Protein AF-A0A845T1I5-F1 (afdb_monomer_lite)

Radius of gyration: 21.6 Å; chains: 1; bounding box: 53×75×54 Å

Structure (mmCIF, N/CA/C/O backbone):
data_AF-A0A845T1I5-F1
#
_entry.id   AF-A0A845T1I5-F1
#
loop_
_atom_site.group_PDB
_atom_site.id
_atom_site.type_symbol
_atom_site.label_atom_id
_atom_site.label_alt_id
_atom_site.label_comp_id
_atom_site.label_asym_id
_atom_site.label_entity_id
_atom_site.label_seq_id
_atom_site.pdbx_PDB_ins_code
_atom_site.Cartn_x
_atom_site.Cartn_y
_atom_site.Cartn_z
_atom_site.occupancy
_atom_site.B_iso_or_equiv
_atom_site.auth_seq_id
_atom_site.auth_comp_id
_atom_site.auth_asym_id
_atom_site.auth_atom_id
_atom_site.pdbx_PDB_model_num
ATOM 1 N N . MET A 1 1 ? 30.025 -40.076 -11.458 1.00 42.41 1 MET A N 1
ATOM 2 C CA . MET A 1 1 ? 29.831 -38.629 -11.209 1.00 42.41 1 MET A CA 1
ATOM 3 C C . MET A 1 1 ? 28.693 -38.113 -12.086 1.00 42.41 1 MET A C 1
ATOM 5 O O . MET A 1 1 ? 28.940 -37.859 -13.252 1.00 42.41 1 MET A O 1
ATOM 9 N N . LYS A 1 2 ? 27.447 -38.084 -11.586 1.00 41.62 2 LYS A N 1
ATOM 10 C CA . LYS A 1 2 ? 26.250 -37.504 -12.251 1.00 41.62 2 LYS A CA 1
ATOM 11 C C . LYS A 1 2 ? 25.031 -37.616 -11.309 1.00 41.62 2 LYS A C 1
ATOM 13 O O . LYS A 1 2 ? 24.110 -38.362 -11.595 1.00 41.62 2 LYS A O 1
ATOM 18 N N . LYS A 1 3 ? 25.057 -36.962 -10.138 1.00 42.12 3 LYS A N 1
ATOM 19 C CA . LYS A 1 3 ? 23.888 -36.823 -9.227 1.00 42.12 3 LYS A CA 1
ATOM 20 C C . LYS A 1 3 ? 24.005 -35.583 -8.316 1.00 42.12 3 LYS A C 1
ATOM 22 O O . LYS A 1 3 ? 23.817 -35.691 -7.115 1.00 42.12 3 LYS A O 1
ATOM 27 N N . LEU A 1 4 ? 24.369 -34.418 -8.862 1.00 40.66 4 LEU A N 1
ATOM 28 C CA . LEU A 1 4 ? 24.602 -33.202 -8.052 1.00 40.66 4 LEU A CA 1
ATOM 29 C C . LEU A 1 4 ? 23.787 -31.966 -8.465 1.00 40.66 4 LEU A C 1
ATOM 31 O O . LEU A 1 4 ? 24.013 -30.893 -7.927 1.00 40.66 4 LEU A O 1
ATOM 35 N N . ILE A 1 5 ? 22.814 -32.092 -9.374 1.00 47.56 5 ILE A N 1
ATOM 36 C CA . ILE A 1 5 ? 22.051 -30.922 -9.861 1.00 47.56 5 ILE A CA 1
ATOM 37 C C . ILE A 1 5 ? 20.640 -30.837 -9.245 1.00 47.56 5 ILE A C 1
ATOM 39 O O . ILE A 1 5 ? 19.997 -29.798 -9.310 1.00 47.56 5 ILE A O 1
ATOM 43 N N . SER A 1 6 ? 20.163 -31.875 -8.546 1.00 42.38 6 SER A N 1
ATOM 44 C CA . SER A 1 6 ? 18.773 -31.903 -8.054 1.00 42.38 6 SER A CA 1
ATOM 45 C C . SER A 1 6 ? 18.560 -31.374 -6.628 1.00 42.38 6 SER A C 1
ATOM 47 O O . SER A 1 6 ? 17.418 -31.318 -6.183 1.00 42.38 6 SER A O 1
ATOM 49 N N . SER A 1 7 ? 19.613 -30.981 -5.904 1.00 39.59 7 SER A N 1
ATOM 50 C CA . SER A 1 7 ? 19.497 -30.534 -4.501 1.00 39.59 7 SER A CA 1
ATOM 51 C C . SER A 1 7 ? 19.534 -29.014 -4.318 1.00 39.59 7 SER A C 1
ATOM 53 O O . SER A 1 7 ? 19.306 -28.542 -3.210 1.00 39.59 7 SER A O 1
ATOM 55 N N . LEU A 1 8 ? 19.773 -28.236 -5.382 1.00 41.56 8 LEU A N 1
ATOM 56 C CA . LEU A 1 8 ? 19.845 -26.771 -5.286 1.00 41.56 8 LEU A CA 1
ATOM 57 C C . LEU A 1 8 ? 18.466 -26.089 -5.378 1.00 41.56 8 LEU A C 1
ATOM 59 O O . LEU A 1 8 ? 18.312 -24.958 -4.938 1.00 41.56 8 LEU A O 1
ATOM 63 N N . ILE A 1 9 ? 17.446 -26.782 -5.894 1.00 41.25 9 ILE A N 1
ATOM 64 C CA . ILE A 1 9 ? 16.102 -26.207 -6.095 1.00 41.25 9 ILE A CA 1
ATOM 65 C C . ILE A 1 9 ? 15.207 -26.366 -4.851 1.00 41.25 9 ILE A C 1
ATOM 67 O O . ILE A 1 9 ? 14.251 -25.619 -4.681 1.00 41.25 9 ILE A O 1
ATOM 71 N N . VAL A 1 10 ? 15.545 -27.262 -3.918 1.00 38.25 10 VAL A N 1
ATOM 72 C CA . VAL A 1 10 ? 14.731 -27.500 -2.706 1.00 38.25 10 VAL A CA 1
ATOM 73 C C . VAL A 1 10 ? 15.174 -26.636 -1.512 1.00 38.25 10 VAL A C 1
ATOM 75 O O . VAL A 1 10 ? 14.414 -26.465 -0.564 1.00 38.25 10 VAL A O 1
ATOM 78 N N . LEU A 1 11 ? 16.356 -26.008 -1.562 1.00 33.38 11 LEU A N 1
ATOM 79 C CA . LEU A 1 11 ? 16.859 -25.175 -0.457 1.00 33.38 11 LEU A CA 1
ATOM 80 C C . LEU A 1 11 ? 16.388 -23.706 -0.509 1.00 33.38 11 LEU A C 1
ATOM 82 O O . LEU A 1 11 ? 16.621 -22.963 0.437 1.00 33.38 11 LEU A O 1
ATOM 86 N N . VAL A 1 12 ? 15.697 -23.278 -1.571 1.00 38.62 12 VAL A N 1
ATOM 87 C CA . VAL A 1 12 ? 15.184 -21.894 -1.695 1.00 38.62 12 VAL A CA 1
ATOM 88 C C . VAL A 1 12 ? 13.753 -21.745 -1.145 1.00 38.62 12 VAL A C 1
ATOM 90 O O . VAL A 1 12 ? 13.280 -20.630 -0.966 1.00 38.62 12 VAL A O 1
ATOM 93 N N . MET A 1 13 ? 13.071 -22.840 -0.781 1.00 32.25 13 MET A N 1
ATOM 94 C CA . MET A 1 13 ? 11.707 -22.788 -0.218 1.00 32.25 13 MET A CA 1
ATOM 95 C C . MET A 1 13 ? 11.631 -22.854 1.322 1.00 32.25 13 MET A C 1
ATOM 97 O O . MET A 1 13 ? 10.534 -22.956 1.860 1.00 32.25 13 MET A O 1
ATOM 101 N N . ILE A 1 14 ? 12.755 -22.784 2.053 1.00 35.91 14 ILE A N 1
ATOM 102 C CA . ILE A 1 14 ? 12.771 -22.910 3.533 1.00 35.91 14 ILE A CA 1
ATOM 103 C C . ILE A 1 14 ? 13.220 -21.618 4.254 1.00 35.91 14 ILE A C 1
ATOM 105 O O . ILE A 1 14 ? 13.386 -21.606 5.466 1.00 35.91 14 ILE A O 1
ATOM 109 N N . THR A 1 15 ? 13.340 -20.477 3.569 1.00 36.88 15 THR A N 1
ATOM 110 C CA . THR A 1 15 ? 13.613 -19.181 4.238 1.00 36.88 15 THR A CA 1
ATOM 111 C C . THR A 1 15 ? 12.409 -18.240 4.325 1.00 36.88 15 THR A C 1
ATOM 113 O O . THR A 1 15 ? 12.559 -17.109 4.772 1.00 36.88 15 THR A O 1
ATOM 116 N N . THR A 1 16 ? 11.199 -18.687 3.970 1.00 39.72 16 THR A N 1
ATOM 117 C CA . THR A 1 16 ? 9.976 -17.855 4.048 1.00 39.72 16 THR A CA 1
ATOM 118 C C . THR A 1 16 ? 9.221 -17.972 5.377 1.00 39.72 16 THR A C 1
ATOM 120 O O . THR A 1 16 ? 8.159 -17.386 5.542 1.00 39.72 16 THR A O 1
ATOM 123 N N . PHE A 1 17 ? 9.758 -18.685 6.362 1.00 36.59 17 PHE A N 1
ATOM 124 C CA . PHE A 1 17 ? 9.193 -18.720 7.707 1.00 36.59 17 PHE A CA 1
ATOM 125 C C . PHE A 1 17 ? 10.315 -18.453 8.704 1.00 36.59 17 PHE A C 1
ATOM 127 O O . PHE A 1 17 ? 11.371 -19.067 8.603 1.00 36.59 17 PHE A O 1
ATOM 134 N N . MET A 1 18 ? 10.062 -17.568 9.671 1.00 33.03 18 MET A N 1
ATOM 135 C CA . MET A 1 18 ? 10.962 -17.130 10.755 1.00 33.03 18 MET A CA 1
ATOM 136 C C . MET A 1 18 ? 11.752 -15.825 10.540 1.00 33.03 18 MET A C 1
ATOM 138 O O . MET A 1 18 ? 12.908 -15.718 10.933 1.00 33.03 18 MET A O 1
ATOM 142 N N . THR A 1 19 ? 11.092 -14.766 10.077 1.00 38.56 19 THR A N 1
ATOM 143 C CA . THR A 1 19 ? 11.305 -13.444 10.694 1.00 38.56 19 THR A CA 1
ATOM 144 C C . THR A 1 19 ? 9.959 -12.914 11.157 1.00 38.56 19 THR A C 1
ATOM 146 O O . THR A 1 19 ? 9.406 -11.968 10.603 1.00 38.56 19 THR A O 1
ATOM 149 N N . GLY A 1 20 ? 9.408 -13.566 12.185 1.00 30.59 20 GLY A N 1
ATOM 150 C CA . GLY A 1 20 ? 8.551 -12.843 13.109 1.00 30.59 20 GLY A CA 1
ATOM 151 C C . GLY A 1 20 ? 9.404 -11.707 13.652 1.00 30.59 20 GLY A C 1
ATOM 152 O O . GLY A 1 20 ? 10.383 -11.955 14.355 1.00 30.59 20 GLY A O 1
ATOM 153 N N . SER A 1 21 ? 9.106 -10.485 13.229 1.00 34.97 21 SER A N 1
ATOM 154 C CA . SER A 1 21 ? 9.731 -9.279 13.750 1.00 34.97 21 SER A CA 1
ATOM 155 C C . SER A 1 21 ? 9.352 -9.155 15.221 1.00 34.97 21 SER A C 1
ATOM 157 O O . SER A 1 21 ? 8.380 -8.498 15.576 1.00 34.97 21 SER A O 1
ATOM 159 N N . VAL A 1 22 ? 10.111 -9.825 16.085 1.00 37.38 22 VAL A N 1
ATOM 160 C CA . VAL A 1 22 ? 10.119 -9.566 17.518 1.00 37.38 22 VAL A CA 1
ATOM 161 C C . VAL A 1 22 ? 10.944 -8.299 17.702 1.00 37.38 22 VAL A C 1
ATOM 163 O O . VAL A 1 22 ? 12.142 -8.352 17.958 1.00 37.38 22 VAL A O 1
ATOM 166 N N . PHE A 1 23 ? 10.318 -7.142 17.503 1.00 33.25 23 PHE A N 1
ATOM 167 C CA . PHE A 1 23 ? 10.893 -5.873 17.923 1.00 33.25 23 PHE A CA 1
ATOM 168 C C . PHE A 1 23 ? 9.897 -5.146 18.811 1.00 33.25 23 PHE A C 1
ATOM 170 O O . PHE A 1 23 ? 8.755 -4.899 18.434 1.00 33.25 23 PHE A O 1
ATOM 177 N N . ALA A 1 24 ? 10.383 -4.910 20.028 1.00 28.69 24 ALA A N 1
ATOM 178 C CA . ALA A 1 24 ? 9.727 -4.316 21.173 1.00 28.69 24 ALA A CA 1
ATOM 179 C C . ALA A 1 24 ? 8.741 -3.205 20.800 1.00 28.69 24 ALA A C 1
ATOM 181 O O . ALA A 1 24 ? 9.081 -2.276 20.065 1.00 28.69 24 ALA A O 1
ATOM 182 N N . ALA A 1 25 ? 7.540 -3.298 21.374 1.00 28.50 25 ALA A N 1
ATOM 183 C CA . ALA A 1 25 ? 6.615 -2.183 21.453 1.00 28.50 25 ALA A CA 1
ATOM 184 C C . ALA A 1 25 ? 7.373 -0.956 21.983 1.00 28.50 25 ALA A C 1
ATOM 186 O O . ALA A 1 25 ? 8.006 -1.012 23.041 1.00 28.50 25 ALA A O 1
ATOM 187 N N . ALA A 1 26 ? 7.348 0.128 21.208 1.00 32.72 26 ALA A N 1
ATOM 188 C CA . ALA A 1 26 ? 7.788 1.434 21.673 1.00 32.72 26 ALA A CA 1
ATOM 189 C C . ALA A 1 26 ? 7.023 1.789 22.969 1.00 32.72 26 ALA A C 1
ATOM 191 O O . ALA A 1 26 ? 5.877 1.358 23.127 1.00 32.72 26 ALA A O 1
ATOM 192 N N . PRO A 1 27 ? 7.648 2.509 23.918 1.00 37.56 27 PRO A N 1
ATOM 193 C CA . PRO A 1 27 ? 7.058 2.766 25.227 1.00 37.56 27 PRO A CA 1
ATOM 194 C C . PRO A 1 27 ? 5.709 3.482 25.081 1.00 37.56 27 PRO A C 1
ATOM 196 O O . PRO A 1 27 ? 5.574 4.404 24.279 1.00 37.56 27 PRO A O 1
ATOM 199 N N . GLY A 1 28 ? 4.732 2.970 25.831 1.00 33.59 28 GLY A N 1
ATOM 200 C CA . GLY A 1 28 ? 3.299 3.093 25.587 1.00 33.59 28 GLY A CA 1
ATOM 201 C C . GLY A 1 28 ? 2.752 4.510 25.456 1.00 33.59 28 GLY A C 1
ATOM 202 O O . GLY A 1 28 ? 3.045 5.393 26.261 1.00 33.59 28 GLY A O 1
ATOM 203 N N . GLU A 1 29 ? 1.859 4.669 24.480 1.00 36.19 29 GLU A N 1
ATOM 204 C CA . GLU A 1 29 ? 0.758 5.623 24.591 1.00 36.19 29 GLU A CA 1
ATOM 205 C C . GLU A 1 29 ? -0.091 5.271 25.828 1.00 36.19 29 GLU A C 1
ATOM 207 O O . GLU A 1 29 ? -0.129 4.098 26.223 1.00 36.19 29 GLU A O 1
ATOM 212 N N . PRO A 1 30 ? -0.749 6.247 26.481 1.00 35.94 30 PRO A N 1
ATOM 213 C CA . PRO A 1 30 ? -1.496 5.987 27.701 1.00 35.94 30 PRO A CA 1
ATOM 214 C C . PRO A 1 30 ? -2.643 5.018 27.398 1.00 35.94 30 PRO A C 1
ATOM 216 O O . PRO A 1 30 ? -3.646 5.386 26.794 1.00 35.94 30 PRO A O 1
ATOM 219 N N . THR A 1 31 ? -2.503 3.767 27.828 1.00 37.50 31 THR A N 1
ATOM 220 C CA . THR A 1 31 ? -3.630 2.848 27.953 1.00 37.50 31 THR A CA 1
ATOM 221 C C . THR A 1 31 ? -4.470 3.325 29.125 1.00 37.50 31 THR A C 1
ATOM 223 O O . THR A 1 31 ? -4.174 3.001 30.276 1.00 37.50 31 THR A O 1
ATOM 226 N N . GLU A 1 32 ? -5.498 4.121 28.842 1.00 42.38 32 GLU A N 1
ATOM 227 C CA . GLU A 1 32 ? -6.593 4.303 29.787 1.00 42.38 32 GLU A CA 1
ATOM 228 C C . GLU A 1 32 ? -7.208 2.923 30.061 1.00 42.38 32 GLU A C 1
ATOM 230 O O . GLU A 1 32 ? -7.621 2.198 29.149 1.00 42.38 32 GLU A O 1
ATOM 235 N N . SER A 1 33 ? -7.173 2.509 31.328 1.00 37.75 33 SER A N 1
ATOM 236 C CA . SER A 1 33 ? -7.734 1.239 31.769 1.00 37.75 33 SER A CA 1
ATOM 237 C C . SER A 1 33 ? -9.254 1.359 31.795 1.00 37.75 33 SER A C 1
ATOM 239 O O . SER A 1 33 ? -9.829 1.824 32.777 1.00 37.75 33 SER A O 1
ATOM 241 N N . PHE A 1 34 ? -9.911 0.950 30.716 1.00 43.69 34 PHE A N 1
ATOM 242 C CA . PHE A 1 34 ? -11.349 0.711 30.748 1.00 43.69 34 PHE A CA 1
ATOM 243 C C . PHE A 1 34 ? -11.601 -0.656 31.390 1.00 43.69 34 PHE A C 1
ATOM 245 O O . PHE A 1 34 ? -11.059 -1.664 30.926 1.00 43.69 34 PHE A O 1
ATOM 252 N N . ASP A 1 35 ? -12.367 -0.650 32.484 1.00 39.72 35 ASP A N 1
ATOM 253 C CA . ASP A 1 35 ? -12.704 -1.807 33.315 1.00 39.72 35 ASP A CA 1
ATOM 254 C C . ASP A 1 35 ? -13.056 -3.056 32.490 1.00 39.72 35 ASP A C 1
ATOM 256 O O . ASP A 1 35 ? -13.805 -3.022 31.511 1.00 39.72 35 ASP A O 1
ATOM 260 N N . ALA A 1 36 ? -12.476 -4.181 32.905 1.00 41.16 36 ALA A N 1
ATOM 261 C CA . ALA A 1 36 ? -12.434 -5.436 32.161 1.00 41.16 36 ALA A CA 1
ATOM 262 C C . ALA A 1 36 ? -13.771 -6.208 32.113 1.00 41.16 36 ALA A C 1
ATOM 264 O O . ALA A 1 36 ? -13.862 -7.192 31.377 1.00 41.16 36 ALA A O 1
ATOM 265 N N . ASP A 1 37 ? -14.809 -5.760 32.825 1.00 39.56 37 ASP A N 1
ATOM 266 C CA . ASP A 1 37 ? -16.038 -6.539 33.047 1.00 39.56 37 ASP A CA 1
ATOM 267 C C . ASP A 1 37 ? -17.204 -6.244 32.079 1.00 39.56 37 ASP A C 1
ATOM 269 O O . ASP A 1 37 ? -18.246 -6.893 32.161 1.00 39.56 37 ASP A O 1
ATOM 273 N N . THR A 1 38 ? -17.026 -5.370 31.078 1.00 44.81 38 THR A N 1
ATOM 274 C CA . THR A 1 38 ? -18.059 -5.088 30.045 1.00 44.81 38 THR A CA 1
ATOM 275 C C . THR A 1 38 ? -17.716 -5.654 28.651 1.00 44.81 38 THR A C 1
ATOM 277 O O . THR A 1 38 ? -18.321 -5.280 27.652 1.00 44.81 38 THR A O 1
ATOM 280 N N . ARG A 1 39 ? -16.732 -6.562 28.527 1.00 49.97 39 ARG A N 1
ATOM 281 C CA . ARG A 1 39 ? -16.170 -7.027 27.229 1.00 49.97 39 ARG A CA 1
ATOM 282 C C . ARG A 1 39 ? -16.673 -8.397 26.745 1.00 49.97 39 ARG A C 1
ATOM 284 O O . ARG A 1 39 ? -15.954 -9.133 26.065 1.00 49.97 39 ARG A O 1
ATOM 291 N N . ALA A 1 40 ? -17.909 -8.762 27.075 1.00 43.84 40 ALA A N 1
ATOM 292 C CA . ALA A 1 40 ? -18.522 -10.003 26.605 1.00 43.84 40 ALA A CA 1
ATOM 293 C C . ALA A 1 40 ? -18.996 -9.874 25.139 1.00 43.84 40 ALA A C 1
ATOM 295 O O . ALA A 1 40 ? -20.073 -9.365 24.866 1.00 43.84 40 ALA A O 1
ATOM 296 N N . SER A 1 41 ? -18.157 -10.343 24.208 1.00 58.22 41 SER A N 1
ATOM 297 C CA . SER A 1 41 ? -18.439 -10.649 22.792 1.00 58.22 41 SER A CA 1
ATOM 298 C C . SER A 1 41 ? -19.275 -9.635 21.989 1.00 58.22 41 SER A C 1
ATOM 300 O O . SER A 1 41 ? -20.500 -9.719 21.937 1.00 58.22 41 SER A O 1
ATOM 302 N N . GLY A 1 42 ? -18.610 -8.785 21.208 1.00 67.19 42 GLY A N 1
ATOM 303 C CA . GLY A 1 42 ? -19.261 -8.160 20.056 1.00 67.19 42 GLY A CA 1
ATOM 304 C C . GLY A 1 42 ? -18.675 -6.813 19.692 1.00 67.19 42 GLY A C 1
ATOM 305 O O . GLY A 1 42 ? -19.218 -5.788 20.084 1.00 67.19 42 GLY A O 1
ATOM 306 N N . ILE A 1 43 ? -17.594 -6.810 18.911 1.00 83.12 43 ILE A N 1
ATOM 307 C CA . ILE A 1 43 ? -17.244 -5.614 18.146 1.00 83.12 43 ILE A CA 1
ATOM 308 C C . ILE A 1 43 ? -18.176 -5.560 16.938 1.00 83.12 43 ILE A C 1
ATOM 310 O O . ILE A 1 43 ? -18.234 -6.497 16.139 1.00 83.12 43 ILE A O 1
ATOM 314 N N . THR A 1 44 ? -18.911 -4.464 16.818 1.00 85.81 44 THR A N 1
ATOM 315 C CA . THR A 1 44 ? -19.702 -4.130 15.637 1.00 85.81 44 THR A CA 1
ATOM 316 C C . THR A 1 44 ? -18.925 -3.125 14.795 1.00 85.81 44 THR A C 1
ATOM 318 O O . THR A 1 44 ? -18.368 -2.158 15.312 1.00 85.81 44 THR A O 1
ATOM 321 N N . TYR A 1 45 ? -18.848 -3.375 13.489 1.00 84.06 45 TYR A N 1
ATOM 322 C CA . TYR A 1 45 ? -18.143 -2.502 12.555 1.00 84.06 45 TYR A CA 1
ATOM 323 C C . TYR A 1 45 ? -19.144 -1.626 11.811 1.00 84.06 45 TYR A C 1
ATOM 325 O O . TYR A 1 45 ? -20.081 -2.137 11.193 1.00 84.06 45 TYR A O 1
ATOM 333 N N . GLY A 1 46 ? -18.911 -0.316 11.837 1.00 81.44 46 GLY A N 1
ATOM 334 C CA . GLY A 1 46 ? -19.589 0.619 10.951 1.00 81.44 46 GLY A CA 1
ATOM 335 C C . GLY A 1 46 ? -19.207 0.393 9.481 1.00 81.44 46 GLY A C 1
ATOM 336 O O . GLY A 1 46 ? -18.276 -0.365 9.176 1.00 81.44 46 GLY A O 1
ATOM 337 N N . PRO A 1 47 ? -19.921 1.039 8.545 1.00 84.88 47 PRO A N 1
ATOM 338 C CA . PRO A 1 47 ? -19.570 0.973 7.134 1.00 84.88 47 PRO A CA 1
ATOM 339 C C . PRO A 1 47 ? -18.230 1.674 6.871 1.00 84.88 47 PRO A C 1
ATOM 341 O O . PRO A 1 47 ? -17.768 2.496 7.663 1.00 84.88 47 PRO A O 1
ATOM 344 N N . TRP A 1 48 ? -17.607 1.333 5.745 1.00 82.62 48 TRP A N 1
ATOM 345 C CA . TRP A 1 48 ? -16.431 2.045 5.258 1.00 82.62 48 TRP A CA 1
ATOM 346 C C . TRP A 1 48 ? -16.829 3.410 4.700 1.00 82.62 48 TRP A C 1
ATOM 348 O O . TRP A 1 48 ? -17.817 3.547 3.978 1.00 82.62 48 TRP A O 1
ATOM 358 N N . PHE A 1 49 ? -16.019 4.406 5.022 1.00 78.69 49 PHE A N 1
ATOM 359 C CA . PHE A 1 49 ? -16.158 5.787 4.608 1.00 78.69 49 PHE A CA 1
ATOM 360 C C . PHE A 1 49 ? -14.829 6.314 4.065 1.00 78.69 49 PHE A C 1
ATOM 362 O O . PHE A 1 49 ? -13.760 5.750 4.295 1.00 78.69 49 PHE A O 1
ATOM 369 N N . GLY A 1 50 ? -14.895 7.452 3.378 1.00 70.69 50 GLY A N 1
ATOM 370 C CA . GLY A 1 50 ? -13.732 8.066 2.748 1.00 70.69 50 GLY A CA 1
ATOM 371 C C . GLY A 1 50 ? -13.437 7.489 1.364 1.00 70.69 50 GLY A C 1
ATOM 372 O O . GLY A 1 50 ? -13.831 6.383 1.015 1.00 70.69 50 GLY A O 1
ATOM 373 N N . ASN A 1 51 ? -12.778 8.303 0.548 1.00 71.12 51 ASN A N 1
ATOM 374 C CA . ASN A 1 51 ? -12.272 7.926 -0.770 1.00 71.12 51 ASN A CA 1
ATOM 375 C C . ASN A 1 51 ? -11.004 8.742 -1.050 1.00 71.12 51 ASN A C 1
ATOM 377 O O . ASN A 1 51 ? -10.875 9.411 -2.076 1.00 71.12 51 ASN A O 1
ATOM 381 N N . GLY A 1 52 ? -10.114 8.795 -0.054 1.00 75.12 52 GLY A N 1
ATOM 382 C CA . GLY A 1 52 ? -8.850 9.502 -0.205 1.00 75.12 52 GLY A CA 1
ATOM 383 C C . GLY A 1 52 ? -8.020 8.770 -1.247 1.00 75.12 52 GLY A C 1
ATOM 384 O O . GLY A 1 52 ? -7.771 7.581 -1.075 1.00 75.12 52 GLY A O 1
ATOM 385 N N . ASN A 1 53 ? -7.624 9.450 -2.321 1.00 86.25 53 ASN A N 1
ATOM 386 C CA . ASN A 1 53 ? -6.788 8.869 -3.363 1.00 86.25 53 ASN A CA 1
ATOM 387 C C . ASN A 1 53 ? -5.544 9.732 -3.554 1.00 86.25 53 ASN A C 1
ATOM 389 O O . ASN A 1 53 ? -5.634 10.892 -3.953 1.00 86.25 53 ASN A O 1
ATOM 393 N N . GLU A 1 54 ? -4.388 9.158 -3.255 1.00 89.06 54 GLU A N 1
ATOM 394 C CA . GLU A 1 54 ? -3.095 9.824 -3.364 1.00 89.06 54 GLU A CA 1
ATOM 395 C C . GLU A 1 54 ? -2.191 9.049 -4.313 1.00 89.06 54 GLU A C 1
ATOM 397 O O . GLU A 1 54 ? -2.197 7.821 -4.339 1.00 89.06 54 GLU A O 1
ATOM 402 N N . SER A 1 55 ? -1.405 9.763 -5.113 1.00 92.88 55 SER A N 1
ATOM 403 C CA . SER A 1 55 ? -0.443 9.150 -6.030 1.00 92.88 55 SER A CA 1
ATOM 404 C C . SER A 1 55 ? 0.960 9.275 -5.470 1.00 92.88 55 SER A C 1
ATOM 406 O O . SER A 1 55 ? 1.350 10.358 -5.048 1.00 92.88 55 SER A O 1
ATOM 408 N N . TRP A 1 56 ? 1.733 8.197 -5.520 1.00 93.62 56 TRP A N 1
ATOM 409 C CA . TRP A 1 56 ? 3.121 8.173 -5.068 1.00 93.62 56 TRP A CA 1
ATOM 410 C C . TRP A 1 56 ? 4.031 7.715 -6.198 1.00 93.62 56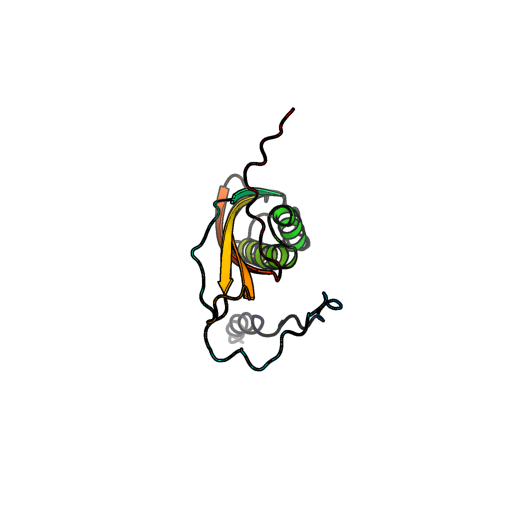 TRP A C 1
ATOM 412 O O . TRP A 1 56 ? 3.608 6.999 -7.110 1.00 93.62 56 TRP A O 1
ATOM 422 N N . SER A 1 57 ? 5.296 8.121 -6.135 1.00 93.81 57 SER A N 1
ATOM 423 C CA . SER A 1 57 ? 6.316 7.581 -7.021 1.00 93.81 57 SER A CA 1
ATOM 424 C C . SER A 1 57 ? 7.726 7.801 -6.504 1.00 93.81 57 SER A C 1
ATOM 426 O O . SER A 1 57 ? 7.957 8.691 -5.686 1.00 93.81 57 SER A O 1
ATOM 428 N N . THR A 1 58 ? 8.664 6.979 -6.969 1.00 92.81 58 THR A N 1
ATOM 429 C CA . THR A 1 58 ? 10.076 7.091 -6.619 1.00 92.81 58 THR A CA 1
ATOM 430 C C . THR A 1 58 ? 10.981 6.314 -7.574 1.00 92.81 58 THR A C 1
ATOM 432 O O . THR A 1 58 ? 10.596 5.275 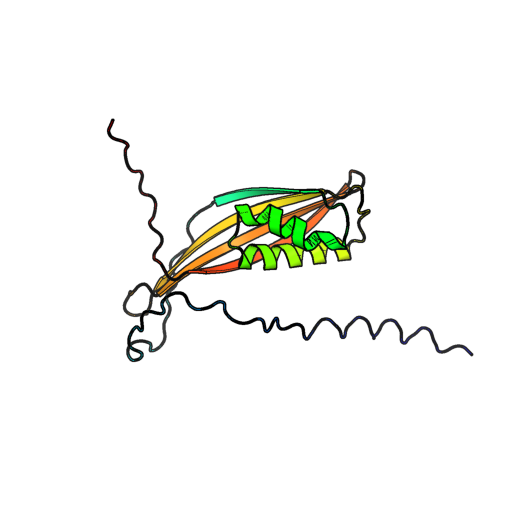-8.120 1.00 92.81 58 THR A O 1
ATOM 435 N N . ASP A 1 59 ? 12.205 6.808 -7.741 1.00 90.75 59 ASP A N 1
ATOM 436 C CA . ASP A 1 59 ? 13.266 6.130 -8.480 1.00 90.75 59 ASP A CA 1
ATOM 437 C C . ASP A 1 59 ? 13.983 5.121 -7.589 1.00 90.75 59 ASP A C 1
ATOM 439 O O . ASP A 1 59 ? 14.445 5.455 -6.495 1.00 90.75 59 ASP A O 1
ATOM 443 N N . ILE A 1 60 ? 14.196 3.913 -8.100 1.00 88.25 60 ILE A N 1
ATOM 444 C CA . ILE A 1 60 ? 14.970 2.894 -7.401 1.00 88.25 60 ILE A CA 1
ATOM 445 C C . ILE A 1 60 ? 16.329 2.780 -8.064 1.00 88.25 60 ILE A C 1
ATOM 447 O O . ILE A 1 60 ? 16.427 2.323 -9.190 1.00 88.25 60 ILE A O 1
ATOM 451 N N . LYS A 1 61 ? 17.389 3.192 -7.364 1.00 83.12 61 LYS A N 1
ATOM 452 C CA . LYS A 1 61 ? 18.766 3.140 -7.892 1.00 83.12 61 LYS A CA 1
ATOM 453 C C . LYS A 1 61 ? 19.490 1.833 -7.571 1.00 83.12 61 LYS A C 1
ATOM 455 O O . LYS A 1 61 ? 20.482 1.500 -8.211 1.00 83.12 61 LYS A O 1
ATOM 460 N N . SER A 1 62 ? 19.020 1.096 -6.565 1.00 82.56 62 SER A N 1
ATOM 461 C CA . SER A 1 62 ? 19.581 -0.196 -6.178 1.00 82.56 62 SER A CA 1
ATOM 462 C C . SER A 1 62 ? 18.537 -1.055 -5.473 1.00 82.56 62 SER A C 1
ATOM 464 O O . SER A 1 62 ? 17.675 -0.530 -4.767 1.00 82.56 62 SER A O 1
ATOM 466 N N . LEU A 1 63 ? 18.662 -2.377 -5.600 1.00 78.62 63 LEU A N 1
ATOM 467 C CA . LEU A 1 63 ? 17.820 -3.314 -4.858 1.00 78.62 63 LEU A CA 1
ATOM 468 C C . LEU A 1 63 ? 18.015 -3.181 -3.336 1.00 78.62 63 LEU A C 1
ATOM 470 O O . LEU A 1 63 ? 17.050 -3.249 -2.582 1.00 78.62 63 LEU A O 1
ATOM 474 N N . ALA A 1 64 ? 19.246 -2.925 -2.882 1.00 83.69 64 ALA A N 1
ATOM 475 C CA . ALA A 1 64 ? 19.570 -2.807 -1.458 1.00 83.69 64 ALA A CA 1
ATOM 476 C C . ALA A 1 64 ? 18.825 -1.657 -0.756 1.00 83.69 64 ALA A C 1
ATOM 478 O O . ALA A 1 64 ? 18.565 -1.731 0.442 1.00 83.69 64 ALA A O 1
ATOM 479 N N . SER A 1 65 ? 18.469 -0.604 -1.497 1.00 86.62 65 SER A N 1
ATOM 480 C CA . SER A 1 65 ? 17.719 0.545 -0.982 1.00 86.62 65 SER A CA 1
ATOM 481 C C . SER A 1 65 ? 16.232 0.518 -1.338 1.00 86.62 65 SER A C 1
ATOM 483 O O . SER A 1 65 ? 15.499 1.390 -0.887 1.00 86.62 65 SER A O 1
ATOM 485 N N . ALA A 1 66 ? 15.763 -0.447 -2.138 1.00 87.56 66 ALA A N 1
ATOM 486 C CA . ALA A 1 66 ? 14.411 -0.426 -2.697 1.00 87.56 66 ALA A CA 1
ATOM 487 C C . ALA A 1 66 ? 13.336 -0.299 -1.609 1.00 87.56 66 ALA A C 1
ATOM 489 O O . ALA A 1 66 ? 12.497 0.597 -1.668 1.00 87.56 66 ALA A O 1
ATOM 490 N N . THR A 1 67 ? 13.420 -1.118 -0.559 1.00 91.19 67 THR A N 1
ATOM 491 C CA . THR A 1 67 ? 12.448 -1.098 0.542 1.00 91.19 67 THR A CA 1
ATOM 492 C C . THR A 1 67 ? 12.399 0.251 1.256 1.00 91.19 67 THR A C 1
ATOM 494 O O . THR A 1 67 ? 11.311 0.781 1.478 1.00 91.19 67 THR A O 1
ATOM 497 N N . SER A 1 68 ? 13.548 0.832 1.619 1.00 91.31 68 SER A N 1
ATOM 498 C CA . SER A 1 68 ? 13.580 2.105 2.351 1.00 91.31 68 SER A CA 1
ATOM 499 C C . SER A 1 68 ? 13.148 3.277 1.471 1.00 91.31 68 SER A C 1
ATOM 501 O O . SER A 1 68 ? 12.407 4.142 1.936 1.00 91.31 68 SER A O 1
ATOM 503 N N . THR A 1 69 ? 13.533 3.276 0.194 1.00 91.75 69 THR A N 1
ATOM 504 C CA . THR A 1 69 ? 13.121 4.285 -0.785 1.00 91.75 69 THR A CA 1
ATOM 505 C C . THR A 1 69 ? 11.608 4.256 -1.026 1.00 91.75 69 THR A C 1
ATOM 507 O O . THR A 1 69 ? 10.964 5.301 -0.951 1.00 91.75 69 THR A O 1
ATOM 510 N N . ILE A 1 70 ? 11.018 3.073 -1.235 1.00 92.88 70 ILE A N 1
ATOM 511 C CA . ILE A 1 70 ? 9.568 2.918 -1.440 1.00 92.88 70 ILE A CA 1
ATOM 512 C C . ILE A 1 70 ? 8.802 3.270 -0.163 1.00 92.88 70 ILE A C 1
ATOM 514 O O . ILE A 1 70 ? 7.834 4.024 -0.214 1.00 92.88 70 ILE A O 1
ATOM 518 N N . THR A 1 71 ? 9.263 2.790 0.996 1.00 94.69 71 THR A N 1
ATOM 519 C CA . THR A 1 71 ? 8.656 3.128 2.293 1.00 94.69 71 THR A CA 1
ATOM 520 C C . THR A 1 71 ? 8.626 4.640 2.495 1.00 94.69 71 THR A C 1
ATOM 522 O O . THR A 1 71 ? 7.577 5.192 2.818 1.00 94.69 71 THR A O 1
ATOM 525 N N . GLY A 1 72 ? 9.751 5.327 2.271 1.00 92.06 72 GLY A N 1
ATOM 526 C CA . GLY A 1 72 ? 9.828 6.782 2.389 1.00 92.06 72 GLY A CA 1
ATOM 527 C C . GLY A 1 72 ? 8.877 7.495 1.428 1.00 92.06 72 GLY A C 1
ATOM 528 O O . GLY A 1 72 ? 8.180 8.422 1.832 1.00 92.06 72 GLY A O 1
ATOM 529 N N . ALA A 1 73 ? 8.780 7.011 0.187 1.00 92.06 73 ALA A N 1
ATOM 530 C CA . ALA A 1 73 ? 7.887 7.568 -0.822 1.00 92.06 73 ALA A CA 1
ATOM 531 C C . ALA A 1 73 ? 6.398 7.377 -0.506 1.00 92.06 73 ALA A C 1
ATOM 533 O O . ALA A 1 73 ? 5.603 8.205 -0.919 1.00 92.06 73 ALA A O 1
ATOM 534 N N . ILE A 1 74 ? 6.001 6.325 0.214 1.00 92.25 74 ILE A N 1
ATOM 535 C CA . ILE A 1 74 ? 4.590 6.061 0.556 1.00 92.25 74 ILE A CA 1
ATOM 536 C C . ILE A 1 74 ? 4.230 6.604 1.955 1.00 92.25 74 ILE A C 1
ATOM 538 O O . ILE A 1 74 ?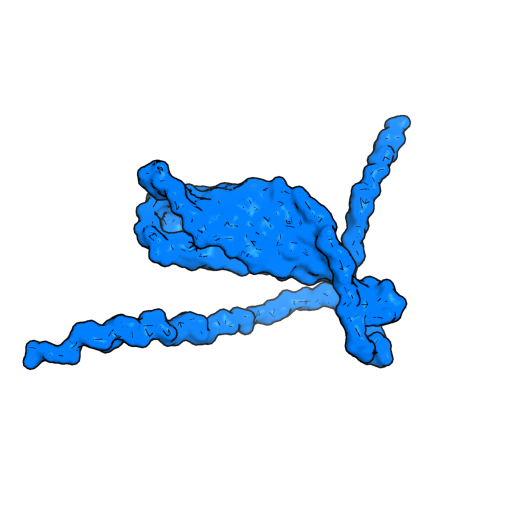 3.058 6.772 2.285 1.00 92.25 74 ILE A O 1
ATOM 542 N N . SER A 1 75 ? 5.222 6.951 2.781 1.00 90.50 75 SER A N 1
ATOM 543 C CA . SER A 1 75 ? 5.009 7.429 4.159 1.00 90.50 75 SER A CA 1
ATOM 544 C C . SER A 1 75 ? 4.277 8.771 4.261 1.00 90.50 75 SER A C 1
ATOM 546 O O . SER A 1 75 ? 3.759 9.086 5.325 1.00 90.50 75 SER A O 1
ATOM 548 N N . PHE A 1 76 ? 4.191 9.564 3.186 1.00 83.19 76 PHE A N 1
ATOM 549 C CA . PHE A 1 76 ? 3.320 10.747 3.195 1.00 83.19 76 PHE A CA 1
ATOM 550 C C . PHE A 1 76 ? 1.833 10.364 3.128 1.00 83.19 76 PHE A C 1
ATOM 552 O O . PHE A 1 76 ? 0.982 11.126 3.579 1.00 83.19 76 PHE A O 1
ATOM 559 N N . CYS A 1 77 ? 1.523 9.178 2.591 1.00 84.56 77 CYS A N 1
ATOM 560 C CA . CYS A 1 77 ? 0.165 8.665 2.502 1.00 84.56 77 CYS A CA 1
ATOM 561 C C . CYS A 1 77 ? -0.232 7.836 3.724 1.00 84.56 77 CYS A C 1
ATOM 563 O O . CYS A 1 77 ? -1.405 7.792 4.093 1.00 84.56 77 CYS A O 1
ATOM 565 N N . LEU A 1 78 ? 0.715 7.104 4.302 1.00 85.94 78 LEU A N 1
ATOM 566 C CA . LEU A 1 78 ? 0.422 6.014 5.225 1.00 85.94 78 LEU A CA 1
ATOM 567 C C . LEU A 1 78 ? 1.074 6.225 6.594 1.00 85.94 78 LEU A C 1
ATOM 569 O O . LEU A 1 78 ? 2.186 6.749 6.664 1.00 85.94 78 LEU A O 1
ATOM 573 N N . PRO A 1 79 ? 0.448 5.731 7.681 1.00 87.38 79 PRO A N 1
ATOM 574 C CA . PRO A 1 79 ? 1.107 5.602 8.972 1.00 87.38 79 PRO A CA 1
ATOM 575 C C . PRO A 1 79 ? 2.425 4.821 8.843 1.00 87.38 79 PRO A C 1
ATOM 577 O O . PRO A 1 79 ? 2.511 3.899 8.023 1.00 87.38 79 PRO A O 1
ATOM 580 N N . PRO A 1 80 ? 3.445 5.102 9.675 1.00 85.81 80 PRO A N 1
ATOM 581 C CA . PRO A 1 80 ? 4.771 4.503 9.522 1.00 85.81 80 PRO A CA 1
ATOM 582 C C . PRO A 1 80 ? 4.804 2.970 9.543 1.00 85.81 80 PRO A C 1
ATOM 584 O O . PRO A 1 80 ? 5.701 2.378 8.944 1.00 85.81 80 PRO A O 1
ATOM 587 N N . SER A 1 81 ? 3.896 2.312 10.270 1.00 86.00 81 SER A N 1
ATOM 588 C CA . SER A 1 81 ? 3.780 0.846 10.271 1.00 86.00 81 SER A CA 1
ATOM 589 C C . SER A 1 81 ? 3.270 0.332 8.925 1.00 86.00 81 SER A C 1
ATOM 591 O O . SER A 1 81 ? 3.915 -0.522 8.319 1.00 86.00 81 SER A O 1
ATOM 593 N N . ALA A 1 82 ? 2.184 0.920 8.418 1.00 87.94 82 ALA A N 1
ATOM 594 C CA . ALA A 1 82 ? 1.584 0.529 7.152 1.00 87.94 82 ALA A CA 1
ATOM 595 C C . ALA A 1 82 ? 2.499 0.818 5.952 1.00 87.94 82 ALA A C 1
ATOM 597 O O . ALA A 1 82 ? 2.649 -0.020 5.064 1.00 87.94 82 ALA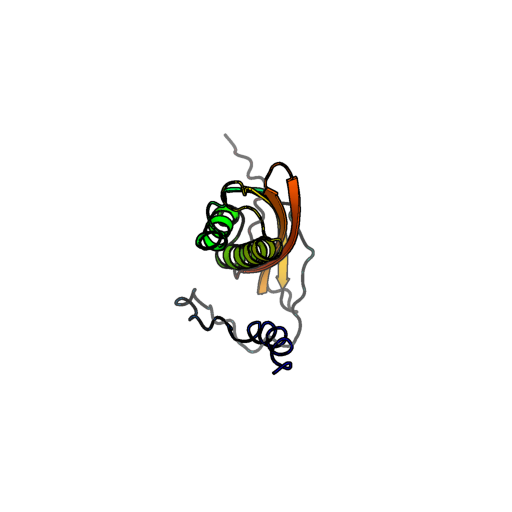 A O 1
ATOM 598 N N . ALA A 1 83 ? 3.189 1.964 5.961 1.00 90.44 83 ALA A N 1
ATOM 599 C CA . ALA A 1 83 ? 4.169 2.316 4.936 1.00 90.44 83 ALA A CA 1
ATOM 600 C C . ALA A 1 83 ? 5.318 1.300 4.850 1.00 90.44 83 ALA A C 1
ATOM 602 O O . ALA A 1 83 ? 5.736 0.935 3.753 1.00 90.44 83 ALA A O 1
ATOM 603 N N . ARG A 1 84 ? 5.825 0.833 6.001 1.00 92.94 84 ARG A N 1
ATOM 604 C CA . ARG A 1 84 ? 6.903 -0.168 6.065 1.00 92.94 84 ARG A CA 1
ATOM 605 C C . ARG A 1 84 ? 6.453 -1.531 5.554 1.00 92.94 84 ARG A C 1
ATOM 607 O O . ARG A 1 84 ? 7.214 -2.174 4.836 1.00 92.94 84 ARG A O 1
ATOM 614 N N . SER A 1 85 ? 5.244 -1.949 5.922 1.00 92.38 85 SER A N 1
ATOM 615 C CA . SER A 1 85 ? 4.664 -3.220 5.483 1.00 92.38 85 SER A CA 1
ATOM 616 C C . SER A 1 85 ? 4.494 -3.245 3.959 1.00 92.38 85 SER A C 1
ATOM 618 O O . SER A 1 85 ? 5.181 -3.998 3.265 1.00 92.38 85 SER A O 1
ATOM 620 N N . ILE A 1 86 ? 3.729 -2.290 3.416 1.00 93.50 86 ILE A N 1
ATOM 621 C CA . ILE A 1 86 ? 3.488 -2.163 1.972 1.00 93.50 86 ILE A CA 1
ATOM 622 C C . ILE A 1 86 ? 4.789 -1.921 1.196 1.00 93.50 86 ILE A C 1
ATOM 624 O O . ILE A 1 86 ? 5.004 -2.514 0.139 1.00 93.50 86 ILE A O 1
ATOM 628 N N . GLY A 1 87 ? 5.691 -1.078 1.709 1.00 93.44 87 GLY A N 1
ATOM 629 C CA . GLY A 1 87 ? 6.986 -0.829 1.075 1.00 93.44 87 GLY A CA 1
ATOM 630 C C . GLY A 1 87 ? 7.852 -2.088 0.971 1.00 93.44 87 GLY A C 1
ATOM 631 O O . GLY A 1 87 ? 8.541 -2.281 -0.034 1.00 93.44 87 GLY A O 1
ATOM 632 N N . GLY A 1 88 ? 7.784 -2.971 1.972 1.00 92.88 88 GLY A N 1
ATOM 633 C CA . GLY A 1 88 ? 8.415 -4.289 1.948 1.00 92.88 88 GLY A CA 1
ATOM 634 C C . GLY A 1 88 ? 7.828 -5.206 0.877 1.00 92.88 88 GLY A C 1
ATOM 635 O O . GLY A 1 88 ? 8.582 -5.796 0.103 1.00 92.88 88 GLY A O 1
ATOM 636 N N . GLU A 1 89 ? 6.500 -5.282 0.781 1.00 94.44 89 GLU A N 1
ATOM 637 C CA . GLU A 1 89 ? 5.821 -6.123 -0.211 1.00 94.44 89 GLU A CA 1
ATOM 638 C C . GLU A 1 89 ? 6.088 -5.675 -1.652 1.00 94.44 89 GLU A C 1
ATOM 640 O O . GLU A 1 89 ? 6.430 -6.498 -2.504 1.00 94.44 89 GLU A O 1
ATOM 645 N N . ILE A 1 90 ? 6.023 -4.367 -1.926 1.00 92.88 90 ILE A N 1
ATOM 646 C CA . ILE A 1 90 ? 6.328 -3.818 -3.256 1.00 92.88 90 ILE A CA 1
ATOM 647 C C . ILE A 1 90 ? 7.787 -4.111 -3.630 1.00 92.88 90 ILE A C 1
ATOM 649 O O . ILE A 1 90 ? 8.064 -4.522 -4.755 1.00 92.88 90 ILE A O 1
ATOM 653 N N . SER A 1 91 ? 8.723 -3.938 -2.693 1.00 90.44 91 SER A N 1
ATOM 654 C CA . SER A 1 91 ? 10.143 -4.256 -2.899 1.00 90.44 91 SER A CA 1
ATOM 655 C C . SER A 1 91 ? 10.367 -5.749 -3.188 1.00 90.44 91 SER A C 1
ATOM 657 O O . SER A 1 91 ? 11.135 -6.116 -4.085 1.00 90.44 91 SER A O 1
ATOM 659 N N . GLY A 1 92 ? 9.638 -6.628 -2.492 1.00 89.81 92 GLY A N 1
ATOM 660 C CA . GLY A 1 92 ? 9.620 -8.064 -2.766 1.00 89.81 92 GLY A CA 1
ATOM 661 C C . GLY A 1 92 ? 9.105 -8.386 -4.172 1.00 89.81 92 GLY A C 1
ATOM 662 O O . GLY A 1 92 ? 9.764 -9.113 -4.919 1.00 89.81 92 GLY A O 1
ATOM 663 N N . ALA A 1 93 ? 7.980 -7.786 -4.573 1.00 89.31 93 ALA A N 1
ATOM 664 C CA . ALA A 1 93 ? 7.414 -7.944 -5.913 1.00 89.31 93 ALA A CA 1
ATOM 665 C C . ALA A 1 93 ? 8.378 -7.455 -7.006 1.00 89.31 93 ALA A C 1
ATOM 667 O O . ALA A 1 93 ? 8.563 -8.125 -8.021 1.00 89.31 93 ALA A O 1
ATOM 668 N N . LEU A 1 94 ? 9.054 -6.328 -6.769 1.00 86.50 94 LEU A N 1
ATOM 669 C CA . LEU A 1 94 ? 10.060 -5.760 -7.666 1.00 86.50 94 LEU A CA 1
ATOM 670 C C . LEU A 1 94 ? 11.271 -6.694 -7.843 1.00 86.50 94 LEU A C 1
ATOM 672 O O . LEU A 1 94 ? 11.768 -6.876 -8.955 1.00 86.50 94 LEU A O 1
ATOM 676 N N . SER A 1 95 ? 11.709 -7.333 -6.757 1.00 82.38 95 SER A N 1
ATOM 677 C CA . SER A 1 95 ? 12.809 -8.307 -6.763 1.00 82.38 95 SER A CA 1
ATOM 678 C C . SER A 1 95 ? 12.478 -9.562 -7.575 1.00 82.38 95 SER A C 1
ATOM 680 O O . SER A 1 95 ? 13.343 -10.096 -8.269 1.00 82.38 95 SER A O 1
ATOM 682 N N . ALA A 1 96 ? 11.223 -10.020 -7.524 1.00 79.56 96 ALA A N 1
ATOM 683 C CA . ALA A 1 96 ? 10.779 -11.247 -8.185 1.00 79.56 96 ALA A CA 1
ATOM 684 C C . ALA A 1 96 ? 10.784 -11.162 -9.722 1.00 79.56 96 ALA A C 1
ATOM 686 O O . ALA A 1 96 ? 10.887 -12.185 -10.396 1.00 79.56 96 ALA A O 1
ATOM 687 N N . ILE A 1 97 ? 10.694 -9.956 -10.286 1.00 73.75 97 ILE A N 1
ATOM 688 C CA . ILE A 1 97 ? 10.571 -9.736 -11.735 1.00 73.75 97 ILE A CA 1
ATOM 689 C C . ILE A 1 97 ? 11.885 -9.321 -12.419 1.00 73.75 97 ILE A C 1
ATOM 691 O O . ILE A 1 97 ? 11.868 -8.957 -13.593 1.00 73.75 97 ILE A O 1
ATOM 695 N N . ALA A 1 98 ? 13.019 -9.417 -11.710 1.00 66.06 98 ALA A N 1
ATOM 696 C CA . ALA A 1 98 ? 14.378 -9.247 -12.246 1.00 66.06 98 ALA A CA 1
ATOM 697 C C . ALA A 1 98 ? 14.583 -7.964 -13.086 1.00 66.06 98 ALA A C 1
ATOM 699 O O . ALA A 1 98 ? 15.184 -7.990 -14.161 1.00 66.06 98 ALA A O 1
ATOM 700 N N . ILE A 1 99 ? 14.070 -6.832 -12.598 1.00 66.44 99 ILE A N 1
ATOM 701 C CA . ILE A 1 99 ? 14.146 -5.533 -13.278 1.00 66.44 99 ILE A CA 1
ATOM 702 C C . ILE A 1 99 ? 15.591 -5.022 -13.410 1.00 66.44 99 ILE A C 1
ATOM 704 O O . ILE A 1 99 ? 16.423 -5.232 -12.531 1.00 66.44 99 ILE A O 1
ATOM 708 N N . ALA A 1 100 ? 15.891 -4.308 -14.504 1.00 67.81 100 ALA A N 1
ATOM 709 C CA . ALA A 1 100 ? 17.132 -3.551 -14.644 1.00 67.81 100 ALA A CA 1
ATOM 710 C C . ALA A 1 100 ? 17.091 -2.314 -13.728 1.00 67.81 100 ALA A C 1
ATOM 712 O O . ALA A 1 100 ? 16.349 -1.362 -13.969 1.00 67.81 100 ALA A O 1
ATOM 713 N N . TRP A 1 101 ? 17.880 -2.362 -12.656 1.00 64.69 101 TRP A N 1
ATOM 714 C CA . TRP A 1 101 ? 17.813 -1.431 -11.528 1.00 64.69 101 TRP A CA 1
ATOM 715 C C . TRP A 1 101 ? 18.283 0.012 -11.765 1.00 64.69 101 TRP A C 1
ATOM 717 O O . TRP A 1 101 ? 17.710 0.876 -11.122 1.00 64.69 101 TRP A O 1
ATOM 727 N N . PRO A 1 102 ? 19.251 0.360 -12.633 1.00 62.50 102 PRO A N 1
ATOM 728 C CA . PRO A 1 102 ? 19.616 1.774 -12.786 1.00 62.50 102 PRO A CA 1
ATOM 729 C C . PRO A 1 102 ? 18.527 2.619 -13.480 1.00 62.50 102 PRO A C 1
ATOM 731 O O . PRO A 1 102 ? 18.474 3.827 -13.251 1.00 62.50 102 PRO A O 1
ATOM 734 N N . ASP A 1 103 ? 17.620 1.979 -14.231 1.00 72.31 103 ASP A N 1
ATOM 735 C CA . ASP A 1 103 ? 16.527 2.614 -14.986 1.00 72.31 103 ASP A CA 1
ATOM 736 C C . ASP A 1 103 ? 15.137 2.272 -14.414 1.00 72.31 103 ASP A C 1
ATOM 738 O O . ASP A 1 103 ? 14.132 2.297 -15.130 1.00 72.31 103 ASP A O 1
ATOM 742 N N . CYS A 1 104 ? 15.074 1.886 -13.134 1.00 85.00 104 CYS A N 1
ATOM 743 C CA . CYS A 1 104 ? 13.836 1.472 -12.483 1.00 85.00 104 CYS A CA 1
ATOM 744 C C . CYS A 1 104 ? 13.132 2.647 -11.794 1.00 85.00 104 CYS A C 1
ATOM 746 O O . CYS A 1 104 ? 13.651 3.242 -10.849 1.00 85.00 104 CYS A O 1
ATOM 748 N N . TYR A 1 105 ? 11.893 2.899 -12.198 1.00 89.75 105 TYR A N 1
ATOM 749 C CA . TYR A 1 105 ? 10.975 3.843 -11.563 1.00 89.75 105 TYR A CA 1
ATOM 750 C C . TYR A 1 105 ? 9.759 3.090 -11.027 1.00 89.75 105 TYR A C 1
ATOM 752 O O . TYR A 1 105 ? 9.232 2.212 -11.705 1.00 89.75 105 TYR A O 1
ATOM 760 N N . THR A 1 106 ? 9.296 3.416 -9.823 1.00 92.75 106 THR A N 1
ATOM 761 C CA . THR A 1 106 ? 8.092 2.818 -9.227 1.00 92.75 106 THR A CA 1
ATOM 762 C C . THR A 1 106 ? 7.058 3.886 -8.931 1.00 92.75 106 THR A C 1
ATOM 764 O O . THR A 1 106 ? 7.403 4.990 -8.516 1.00 92.75 106 THR A O 1
ATOM 767 N N . TYR A 1 107 ? 5.789 3.575 -9.163 1.00 94.56 107 TYR A N 1
ATOM 768 C CA . TYR A 1 107 ? 4.692 4.508 -8.936 1.00 94.56 107 TYR A CA 1
ATOM 769 C C . TYR A 1 107 ? 3.392 3.785 -8.633 1.00 94.56 107 TYR A C 1
ATOM 771 O O . TYR A 1 107 ? 3.245 2.586 -8.884 1.00 94.56 107 TYR A O 1
ATOM 779 N N . GLY A 1 108 ? 2.421 4.525 -8.115 1.00 94.69 108 GLY A N 1
ATOM 780 C CA . GLY A 1 108 ? 1.161 3.928 -7.740 1.00 94.69 108 GLY A CA 1
ATOM 781 C C . GLY A 1 108 ? 0.137 4.896 -7.189 1.00 94.69 108 GLY A C 1
ATOM 782 O O . GLY A 1 108 ? 0.315 6.111 -7.192 1.00 94.69 108 GLY A O 1
ATOM 783 N N . THR A 1 109 ? -0.949 4.306 -6.702 1.00 94.62 109 THR A N 1
ATOM 784 C CA . THR A 1 109 ? -2.042 5.011 -6.023 1.00 94.62 109 THR A CA 1
ATOM 785 C C . THR A 1 109 ? -2.295 4.368 -4.672 1.00 94.62 109 THR A C 1
ATOM 787 O O . THR A 1 109 ? -2.154 3.151 -4.544 1.00 94.62 109 THR A O 1
ATOM 790 N N . VAL A 1 110 ? -2.652 5.181 -3.685 1.00 93.75 110 VAL A N 1
ATOM 791 C CA . VAL A 1 110 ? -3.095 4.779 -2.352 1.00 93.75 110 VAL A CA 1
ATOM 792 C C . VAL A 1 110 ? -4.539 5.222 -2.202 1.00 93.75 110 VAL A C 1
ATOM 794 O O . VAL A 1 110 ? -4.812 6.419 -2.136 1.00 93.75 110 VAL A O 1
ATOM 797 N N . GLN A 1 111 ? -5.448 4.258 -2.119 1.00 92.06 111 GLN A N 1
ATOM 798 C CA . GLN A 1 111 ? -6.820 4.493 -1.696 1.00 92.06 111 GLN A CA 1
ATOM 799 C C . GLN A 1 111 ? -6.916 4.290 -0.183 1.00 92.06 111 GLN A C 1
ATOM 801 O O . GLN A 1 111 ? -6.419 3.290 0.340 1.00 92.06 111 GLN A O 1
ATOM 806 N N . LYS A 1 112 ? -7.540 5.247 0.508 1.00 90.00 112 LYS A N 1
ATOM 807 C CA . LYS A 1 112 ? -7.719 5.254 1.962 1.00 90.00 112 LYS A CA 1
ATOM 808 C C . LYS A 1 112 ? -9.202 5.251 2.301 1.00 90.00 112 LYS A C 1
ATOM 810 O O . LYS A 1 112 ? -9.939 6.149 1.883 1.00 90.00 112 LYS A O 1
ATOM 815 N N . GLU A 1 113 ? -9.592 4.277 3.103 1.00 87.12 113 GLU A N 1
ATOM 816 C CA . GLU A 1 113 ? -10.931 4.133 3.663 1.00 87.12 113 GLU A CA 1
ATOM 817 C C . GLU A 1 113 ? -10.818 4.041 5.185 1.00 87.12 113 GLU A C 1
ATOM 819 O O . GLU A 1 113 ? -9.799 3.593 5.711 1.00 87.12 113 GLU A O 1
ATOM 824 N N . TYR A 1 114 ? -11.850 4.462 5.904 1.00 86.81 114 TYR A N 1
ATOM 825 C CA . TYR A 1 114 ? -11.919 4.363 7.358 1.00 86.81 114 TYR A CA 1
ATOM 826 C C . TYR A 1 114 ? -13.273 3.830 7.813 1.00 86.81 114 TYR A C 1
ATOM 828 O O . TYR A 1 114 ? -14.283 4.013 7.138 1.00 86.81 114 TYR A O 1
ATOM 836 N N . ARG A 1 115 ? -13.305 3.189 8.976 1.00 84.88 115 ARG A N 1
ATOM 837 C CA . ARG A 1 115 ? -14.533 2.806 9.674 1.00 84.88 115 ARG A CA 1
ATOM 838 C C . ARG A 1 115 ? -14.325 2.866 11.176 1.00 84.88 115 ARG A C 1
ATOM 840 O O . ARG A 1 115 ? -13.200 2.748 11.657 1.00 84.88 115 ARG A O 1
ATOM 847 N N . GLU A 1 116 ? -15.413 2.986 11.915 1.00 86.25 116 GLU A N 1
ATOM 848 C CA . GLU A 1 116 ? -15.396 2.915 13.373 1.00 86.25 116 GLU A CA 1
ATOM 849 C C . GLU A 1 116 ? -15.859 1.540 13.849 1.00 86.25 116 GLU A C 1
ATOM 851 O O . GLU A 1 116 ? -16.756 0.923 13.265 1.00 86.25 116 GLU A O 1
ATOM 856 N N . ALA A 1 117 ? -15.232 1.062 14.915 1.00 84.00 117 ALA A N 1
ATOM 857 C CA . ALA A 1 117 ? -15.577 -0.155 15.619 1.00 84.00 117 ALA A CA 1
ATOM 858 C C . ALA A 1 117 ? -16.151 0.218 16.988 1.00 84.00 117 ALA A C 1
ATOM 860 O O . ALA A 1 117 ? -15.564 1.015 17.722 1.00 84.00 117 ALA A O 1
ATOM 861 N N . HIS A 1 118 ? -17.293 -0.369 17.330 1.00 84.50 118 HIS A N 1
ATOM 862 C CA . HIS A 1 118 ? -17.995 -0.123 18.585 1.00 84.50 118 HIS A CA 1
ATOM 863 C C . HIS A 1 118 ? -18.182 -1.431 19.348 1.00 84.50 118 HIS A C 1
ATOM 865 O O . HIS A 1 118 ? -18.395 -2.486 18.745 1.00 84.50 118 HIS A O 1
ATOM 871 N N . TYR A 1 119 ? -18.126 -1.367 20.674 1.00 84.69 119 TYR A N 1
ATOM 872 C CA . TYR A 1 119 ? -18.554 -2.463 21.535 1.00 84.69 119 TYR A CA 1
ATOM 873 C C . TYR A 1 119 ? -20.069 -2.693 21.402 1.00 84.69 119 TYR A C 1
ATOM 875 O O . TYR A 1 119 ? -20.805 -1.884 20.833 1.00 84.69 119 TYR A O 1
ATOM 883 N N . SER A 1 120 ? -20.554 -3.813 21.933 1.00 82.38 120 SER A N 1
ATOM 884 C CA . SER A 1 120 ? -21.961 -4.222 21.851 1.00 82.38 120 SER A CA 1
ATOM 885 C C . SER A 1 120 ? -22.937 -3.255 22.532 1.00 82.38 120 SER A C 1
ATOM 887 O O . SER A 1 120 ? -24.125 -3.275 22.229 1.00 82.38 120 SER A O 1
ATOM 889 N N . ASP A 1 121 ? -22.446 -2.423 23.449 1.00 80.00 121 ASP A N 1
ATOM 890 C CA . ASP A 1 121 ? -23.191 -1.364 24.134 1.00 80.00 121 ASP A CA 1
ATOM 891 C C . ASP A 1 121 ? -23.232 -0.040 23.340 1.00 80.00 121 ASP A C 1
ATOM 893 O O . ASP A 1 121 ? -23.856 0.924 23.779 1.00 80.00 121 ASP A O 1
ATOM 897 N N . GLY A 1 122 ? -22.597 0.005 22.163 1.00 78.50 122 GLY A N 1
ATOM 898 C CA . GLY A 1 122 ? -22.490 1.194 21.321 1.00 78.50 122 GLY A CA 1
ATOM 899 C C . GLY A 1 122 ? -21.334 2.124 21.697 1.00 78.50 122 GLY A C 1
ATOM 900 O O . GLY A 1 122 ? -21.180 3.167 21.066 1.00 78.50 122 GLY A O 1
ATOM 901 N N . THR A 1 123 ? -20.507 1.768 22.684 1.00 82.88 123 THR A N 1
ATOM 902 C CA . THR A 1 123 ? -19.332 2.557 23.073 1.00 82.88 123 THR A CA 1
ATOM 903 C C . THR A 1 123 ? -18.253 2.451 21.994 1.00 82.88 123 THR A C 1
ATOM 905 O O . THR A 1 123 ? -17.964 1.356 21.504 1.00 82.88 123 THR A O 1
ATOM 908 N N . PHE A 1 124 ? -17.632 3.576 21.617 1.00 82.81 124 PHE A N 1
ATOM 909 C CA . PHE A 1 124 ? -16.508 3.580 20.676 1.00 82.81 124 PHE A CA 1
ATOM 910 C C . PHE A 1 124 ? -15.368 2.707 21.213 1.00 82.81 124 PHE A C 1
ATOM 912 O O . PHE A 1 124 ? -14.928 2.879 22.350 1.00 82.81 124 PHE A O 1
ATOM 919 N N . ALA A 1 125 ? -14.893 1.773 20.391 1.00 83.94 125 ALA A N 1
ATOM 920 C CA . ALA A 1 125 ? -13.770 0.912 20.733 1.00 83.94 125 ALA A CA 1
ATOM 921 C C . ALA A 1 125 ? -12.478 1.433 20.097 1.00 83.94 125 ALA A C 1
ATOM 923 O O . ALA A 1 125 ? -11.502 1.681 20.800 1.00 83.94 125 ALA A O 1
ATOM 924 N N . TYR A 1 126 ? -12.478 1.583 18.773 1.00 83.50 126 TYR A N 1
ATOM 925 C CA . TYR A 1 126 ? -11.343 2.054 17.979 1.00 83.50 126 TYR A CA 1
ATOM 926 C C . TYR A 1 126 ? -11.808 2.417 16.561 1.00 83.50 126 TYR A C 1
ATOM 928 O O . TYR A 1 126 ? -12.913 2.062 16.148 1.00 83.50 126 TYR A O 1
ATOM 936 N N . PHE A 1 127 ? -10.968 3.099 15.783 1.00 83.69 127 PHE A N 1
ATOM 937 C CA . PHE A 1 127 ? -11.173 3.230 14.339 1.00 83.69 127 PHE A CA 1
ATOM 938 C C . PHE A 1 127 ? -10.194 2.341 13.585 1.00 83.69 127 PHE A C 1
ATOM 940 O O . PHE A 1 127 ? -9.092 2.061 14.057 1.00 83.69 127 PHE A O 1
ATOM 947 N N . GLN A 1 128 ? -10.590 1.929 12.387 1.00 86.88 128 GLN A N 1
ATOM 948 C CA . GLN A 1 128 ? -9.753 1.171 11.478 1.00 86.88 128 GLN A CA 1
ATOM 949 C C . GLN A 1 128 ? -9.650 1.906 10.145 1.00 86.88 128 GLN A C 1
ATOM 951 O O . GLN A 1 128 ? -10.665 2.242 9.538 1.00 86.88 128 GLN A O 1
ATOM 956 N N . SER A 1 129 ? -8.425 2.116 9.682 1.00 87.50 129 SER A N 1
ATOM 957 C CA . SER A 1 129 ? -8.114 2.555 8.326 1.00 87.50 129 SER A CA 1
ATOM 958 C C . SER A 1 129 ? -7.761 1.346 7.467 1.00 87.50 129 SER A C 1
ATOM 960 O O . SER A 1 129 ? -7.022 0.468 7.911 1.00 87.50 129 SER A O 1
ATOM 962 N N . HIS A 1 130 ? -8.259 1.317 6.236 1.00 89.25 130 HIS A N 1
ATOM 963 C CA . HIS A 1 130 ? -7.891 0.360 5.202 1.00 89.25 130 HIS A CA 1
ATOM 964 C C . HIS A 1 130 ? -7.181 1.095 4.070 1.00 89.25 130 HIS A C 1
ATOM 966 O O . HIS A 1 130 ? -7.677 2.087 3.529 1.00 89.25 130 HIS A O 1
ATOM 972 N N . TYR A 1 131 ? -6.004 0.593 3.722 1.00 90.75 131 TYR A N 1
ATOM 973 C CA . TYR A 1 131 ? -5.171 1.127 2.663 1.00 90.75 131 TYR A CA 1
ATOM 974 C C . TYR A 1 131 ? -5.094 0.125 1.526 1.00 90.75 131 TYR A C 1
ATOM 976 O O . TYR A 1 131 ? -4.646 -0.998 1.726 1.00 90.75 131 TYR A O 1
ATOM 984 N N . THR A 1 132 ? -5.496 0.544 0.329 1.00 93.94 132 THR A N 1
ATOM 985 C CA . THR A 1 132 ? -5.322 -0.233 -0.900 1.00 93.94 132 THR A CA 1
ATOM 986 C C . THR A 1 132 ? -4.301 0.465 -1.784 1.00 93.94 132 THR A C 1
ATOM 988 O O . THR A 1 132 ? -4.550 1.561 -2.288 1.00 93.94 132 THR A O 1
ATOM 991 N N . VAL A 1 133 ? -3.148 -0.166 -1.994 1.00 94.25 133 VAL A N 1
ATOM 992 C CA . VAL A 1 133 ? -2.042 0.401 -2.768 1.00 94.25 133 VAL A CA 1
ATOM 993 C C . VAL A 1 133 ? -1.856 -0.365 -4.062 1.00 94.25 133 VAL A C 1
ATOM 995 O O . VAL A 1 133 ? -1.500 -1.537 -4.052 1.00 94.25 133 VAL A O 1
ATOM 998 N N . LYS A 1 134 ? -2.065 0.293 -5.203 1.00 95.62 134 LYS A N 1
ATOM 999 C CA . LYS A 1 134 ? -1.728 -0.268 -6.522 1.00 95.62 134 LYS A CA 1
ATOM 1000 C C . LYS A 1 134 ? -0.335 0.192 -6.903 1.00 95.62 134 LYS A C 1
ATOM 1002 O O . LYS A 1 134 ? -0.114 1.400 -6.916 1.00 95.62 134 LYS A O 1
ATOM 1007 N N . ALA A 1 135 ? 0.559 -0.730 -7.253 1.00 95.00 135 ALA A N 1
ATOM 1008 C CA . ALA A 1 135 ? 1.932 -0.391 -7.617 1.00 95.00 135 ALA A CA 1
ATOM 1009 C C . ALA A 1 135 ? 2.318 -0.896 -9.011 1.00 95.00 135 ALA A C 1
ATOM 1011 O O . ALA A 1 135 ? 1.916 -1.974 -9.458 1.00 95.00 135 ALA A O 1
ATOM 1012 N N . TYR A 1 136 ? 3.149 -0.105 -9.676 1.00 94.31 136 TYR A N 1
ATOM 1013 C CA . TYR A 1 136 ? 3.702 -0.351 -10.996 1.00 94.31 136 TYR A CA 1
ATOM 1014 C C . TYR A 1 136 ? 5.195 -0.032 -10.980 1.00 94.31 136 TYR A C 1
ATOM 1016 O O . TYR A 1 136 ? 5.647 0.842 -10.240 1.00 94.31 136 TYR A O 1
ATOM 1024 N N . ALA A 1 137 ? 5.948 -0.713 -11.833 1.00 92.38 137 ALA A N 1
ATOM 1025 C CA . ALA A 1 137 ? 7.333 -0.393 -12.132 1.00 92.38 137 ALA A CA 1
ATOM 1026 C C . ALA A 1 137 ? 7.496 -0.082 -13.617 1.00 92.38 137 ALA A C 1
ATOM 1028 O O . ALA A 1 137 ? 6.869 -0.722 -14.459 1.00 92.38 137 ALA A O 1
ATOM 1029 N N . VAL A 1 138 ? 8.372 0.858 -13.945 1.00 90.69 138 VAL A N 1
ATOM 1030 C CA . VAL A 1 138 ? 8.849 1.119 -15.300 1.00 90.69 138 VAL A CA 1
ATOM 1031 C C . VAL A 1 138 ? 10.324 0.769 -15.347 1.00 90.69 138 VAL A C 1
ATOM 1033 O O . VAL A 1 138 ? 11.096 1.231 -14.513 1.00 90.69 138 VAL A O 1
ATOM 1036 N N . SER A 1 139 ? 10.711 -0.043 -16.325 1.00 87.19 139 SER A N 1
ATOM 1037 C CA . SER A 1 139 ? 12.109 -0.346 -16.624 1.00 87.19 139 SER A CA 1
ATOM 1038 C C . SER A 1 139 ? 12.266 -0.507 -18.129 1.00 87.19 139 SER A C 1
ATOM 1040 O O . SER A 1 139 ? 11.443 -1.167 -18.767 1.00 87.19 139 SER A O 1
ATOM 1042 N N . ASN A 1 140 ? 13.286 0.127 -18.714 1.00 85.31 140 ASN A N 1
ATOM 1043 C CA . ASN A 1 140 ? 13.539 0.111 -20.161 1.00 85.31 140 ASN A CA 1
ATOM 1044 C C . ASN A 1 140 ? 12.302 0.491 -21.002 1.00 85.31 140 ASN A C 1
ATOM 1046 O O . ASN A 1 140 ? 11.994 -0.148 -22.007 1.00 85.31 140 ASN A O 1
ATOM 1050 N N . GLY A 1 141 ? 11.540 1.493 -20.549 1.00 83.62 141 GLY A N 1
ATOM 1051 C CA . GLY A 1 141 ? 10.310 1.950 -21.211 1.00 83.62 141 GLY A CA 1
ATOM 1052 C C . GLY A 1 141 ? 9.115 0.993 -21.100 1.00 83.62 141 GLY A C 1
ATOM 1053 O O . GLY A 1 141 ? 8.056 1.282 -21.652 1.00 83.62 141 GLY A O 1
ATOM 1054 N N . LYS A 1 142 ? 9.248 -0.130 -20.383 1.00 86.75 142 LYS A N 1
ATOM 1055 C CA . LYS A 1 142 ? 8.169 -1.093 -20.156 1.00 86.75 142 LYS A CA 1
ATOM 1056 C C . LYS A 1 142 ? 7.570 -0.920 -18.766 1.00 86.75 142 LYS A C 1
ATOM 1058 O O . LYS A 1 142 ? 8.266 -1.075 -17.764 1.00 86.75 142 LYS A O 1
ATOM 1063 N N . THR A 1 143 ? 6.259 -0.705 -18.717 1.00 92.00 143 THR A N 1
ATOM 1064 C CA . THR A 1 143 ? 5.480 -0.739 -17.476 1.00 92.00 143 THR A CA 1
ATOM 1065 C C . THR A 1 143 ? 5.115 -2.175 -17.105 1.00 92.00 143 THR A C 1
ATOM 1067 O O . THR A 1 143 ? 4.621 -2.941 -17.932 1.00 92.00 143 THR A O 1
ATOM 1070 N N . THR A 1 144 ? 5.327 -2.529 -15.843 1.00 90.62 144 THR A N 1
ATOM 1071 C CA . THR A 1 144 ? 4.961 -3.810 -15.239 1.00 90.62 144 THR A CA 1
ATOM 1072 C C . THR A 1 144 ? 4.107 -3.546 -14.008 1.00 90.62 144 THR A C 1
ATOM 1074 O O . THR A 1 144 ? 4.473 -2.742 -13.155 1.00 90.62 144 THR A O 1
ATOM 1077 N N . TYR A 1 145 ? 2.959 -4.209 -13.913 1.00 92.62 145 TYR A N 1
ATOM 1078 C CA . TYR A 1 145 ? 2.129 -4.165 -12.715 1.00 92.62 145 TYR A CA 1
ATOM 1079 C C . TYR A 1 145 ? 2.743 -5.057 -11.633 1.00 92.62 145 TYR A C 1
ATOM 1081 O O . TYR A 1 145 ? 3.042 -6.220 -11.898 1.00 92.62 145 TYR A O 1
ATOM 1089 N N . LEU A 1 146 ? 2.956 -4.499 -10.440 1.00 90.25 146 LEU A N 1
ATOM 1090 C CA . LEU A 1 146 ? 3.582 -5.203 -9.317 1.00 90.25 146 LEU A CA 1
ATOM 1091 C C . LEU A 1 146 ? 2.554 -5.887 -8.419 1.00 90.25 146 LEU A C 1
ATOM 1093 O O . LEU A 1 146 ? 2.874 -6.882 -7.777 1.00 90.25 146 LEU A O 1
ATOM 1097 N N . GLY A 1 147 ? 1.334 -5.353 -8.371 1.00 91.81 147 GLY A N 1
ATOM 1098 C CA . GLY A 1 147 ? 0.264 -5.888 -7.545 1.00 91.81 147 GLY A CA 1
ATOM 1099 C C . GLY A 1 147 ? -0.588 -4.814 -6.885 1.00 91.81 147 GLY A C 1
ATOM 1100 O O . GLY A 1 147 ? -0.405 -3.603 -7.078 1.00 91.81 147 GLY A O 1
ATOM 1101 N N . THR A 1 148 ? -1.547 -5.299 -6.104 1.00 95.06 148 THR A N 1
ATOM 1102 C CA . THR A 1 148 ? -2.337 -4.502 -5.176 1.00 95.06 148 THR A CA 1
ATOM 1103 C C . THR A 1 148 ? -2.088 -5.024 -3.773 1.00 95.06 148 THR A C 1
ATOM 1105 O O . THR A 1 148 ? -2.230 -6.218 -3.525 1.00 95.06 148 THR A O 1
ATOM 1108 N N . PHE A 1 149 ? -1.699 -4.114 -2.892 1.00 93.19 149 PHE A N 1
ATOM 1109 C CA . PHE A 1 149 ? -1.267 -4.385 -1.530 1.00 93.19 149 PHE A CA 1
ATOM 1110 C C . PHE A 1 149 ? -2.281 -3.780 -0.570 1.00 93.19 149 PHE A C 1
ATOM 1112 O O . PHE A 1 149 ? -2.806 -2.693 -0.831 1.00 93.19 149 PHE A O 1
ATOM 1119 N N . HIS A 1 150 ? -2.566 -4.493 0.512 1.00 93.06 150 HIS A N 1
ATOM 1120 C CA . HIS A 1 150 ? -3.597 -4.120 1.468 1.00 93.06 150 HIS A CA 1
ATOM 1121 C C . HIS A 1 150 ? -3.007 -4.062 2.862 1.00 93.06 150 HIS A C 1
ATOM 1123 O O . HIS A 1 150 ? -2.309 -4.983 3.266 1.00 93.06 150 HIS A O 1
ATOM 1129 N N . GLU A 1 151 ? -3.333 -3.013 3.604 1.00 90.81 151 GLU A N 1
ATOM 1130 C CA . GLU A 1 151 ? -2.888 -2.884 4.985 1.00 90.81 151 GLU A CA 1
ATOM 1131 C C . GLU A 1 151 ? -3.966 -2.234 5.840 1.00 90.81 151 GLU A C 1
ATOM 1133 O O . GLU A 1 151 ? -4.697 -1.351 5.377 1.00 90.81 151 GLU A O 1
ATOM 1138 N N . TYR A 1 152 ? -4.040 -2.669 7.095 1.00 85.62 152 TYR A N 1
ATOM 1139 C CA . TYR A 1 152 ? -4.952 -2.108 8.076 1.00 85.62 152 TYR A CA 1
ATOM 1140 C C . TYR A 1 152 ? -4.172 -1.369 9.153 1.00 85.62 152 TYR A C 1
ATOM 1142 O O . TYR A 1 152 ? -3.095 -1.780 9.576 1.00 85.62 152 TYR A O 1
ATOM 1150 N N . TYR A 1 153 ? -4.741 -0.270 9.623 1.00 84.81 153 TYR A N 1
ATOM 1151 C CA . TYR A 1 153 ? -4.225 0.453 10.773 1.00 84.81 153 TYR A CA 1
ATOM 1152 C C . TYR A 1 153 ? -5.358 0.700 11.752 1.00 84.81 153 TYR A C 1
ATOM 1154 O O . TYR A 1 153 ? -6.415 1.182 11.354 1.00 84.81 153 TYR A O 1
ATOM 1162 N N . GLU A 1 154 ? -5.132 0.389 13.021 1.00 84.62 154 GLU A N 1
ATOM 1163 C CA . GLU A 1 154 ? -6.088 0.651 14.090 1.00 84.62 154 GLU A CA 1
ATOM 1164 C C . GLU A 1 154 ? -5.579 1.801 14.952 1.00 84.62 154 GLU A C 1
ATOM 1166 O O . GLU A 1 154 ? -4.395 1.860 15.289 1.00 84.62 154 GLU A O 1
ATOM 1171 N N . GLY A 1 155 ? -6.471 2.729 15.288 1.00 77.25 155 GLY A N 1
ATOM 1172 C CA . GLY A 1 155 ? -6.164 3.837 16.182 1.00 77.25 155 GLY A CA 1
ATOM 1173 C C . GLY A 1 155 ? -7.235 4.025 17.251 1.00 77.25 155 GLY A C 1
ATOM 1174 O O . GLY A 1 155 ? -8.404 3.689 17.065 1.00 77.25 155 GLY A O 1
ATOM 1175 N N . SER A 1 156 ? -6.814 4.575 18.386 1.00 73.56 156 SER A N 1
ATOM 1176 C CA . SER A 1 156 ? -7.590 4.576 19.634 1.00 73.56 156 SER A CA 1
ATOM 1177 C C . SER A 1 156 ? -8.433 5.836 19.858 1.00 73.56 156 SER A C 1
ATOM 1179 O O . SER A 1 156 ? -9.077 5.960 20.894 1.00 73.56 156 SER A O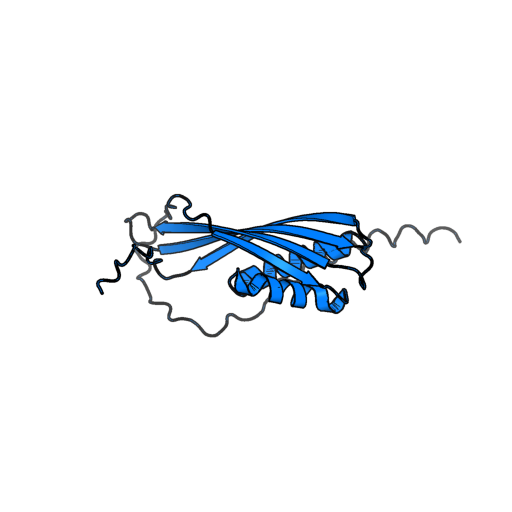 1
ATOM 1181 N N . TYR A 1 157 ? -8.431 6.784 18.917 1.00 65.56 157 TYR A N 1
ATOM 1182 C CA . TYR A 1 157 ? -9.128 8.067 19.054 1.00 65.56 157 TYR A CA 1
ATOM 1183 C C . TYR A 1 157 ? -10.259 8.187 18.030 1.00 65.56 157 TYR A C 1
ATOM 1185 O O . TYR A 1 157 ? -10.007 7.935 16.853 1.00 65.56 157 TYR A O 1
ATOM 1193 N N . PRO A 1 158 ? -11.476 8.611 18.417 1.00 59.28 158 PRO A N 1
ATOM 1194 C CA . PRO A 1 158 ? -12.551 8.826 17.455 1.00 59.28 158 PRO A CA 1
ATOM 1195 C C . PRO A 1 158 ? -12.123 9.883 16.433 1.00 59.28 158 PRO A C 1
ATOM 1197 O O . PRO A 1 158 ? -11.635 10.960 16.799 1.00 59.28 158 PRO A O 1
ATOM 1200 N N . MET A 1 159 ? -12.271 9.582 15.141 1.00 55.62 159 MET A N 1
ATOM 1201 C CA . MET A 1 159 ? -11.899 10.538 14.104 1.00 55.62 159 MET A CA 1
ATOM 1202 C C . MET A 1 159 ? -12.947 11.644 14.039 1.00 55.62 159 MET A C 1
ATOM 1204 O O . MET A 1 159 ? -14.119 11.403 13.761 1.00 55.62 159 MET A O 1
ATOM 1208 N N . ARG A 1 160 ? -12.520 12.894 14.245 1.00 53.16 160 ARG A N 1
ATOM 1209 C CA . ARG A 1 160 ? -13.367 14.041 13.918 1.00 53.16 160 ARG A CA 1
ATOM 1210 C C . ARG A 1 160 ? -13.579 14.047 12.409 1.00 53.16 160 ARG A C 1
ATOM 1212 O O . ARG A 1 160 ? -12.647 14.327 11.657 1.00 53.16 160 ARG A O 1
ATOM 1219 N N . LEU A 1 161 ? -14.807 13.781 11.968 1.00 45.50 161 LEU A N 1
ATOM 1220 C CA . LEU A 1 161 ? -15.255 14.237 10.659 1.00 45.50 161 LEU A CA 1
ATOM 1221 C C . LEU A 1 161 ? -15.011 15.744 10.644 1.00 45.50 161 LEU A C 1
ATOM 1223 O O . LEU A 1 161 ? -15.597 16.468 11.449 1.00 45.50 161 LEU A O 1
ATOM 1227 N N . GLN A 1 162 ? -14.101 16.208 9.792 1.00 40.59 162 GLN A N 1
ATOM 1228 C CA . GLN A 1 162 ? -13.919 17.631 9.557 1.00 40.59 162 GLN A CA 1
ATOM 1229 C C . GLN A 1 162 ? -15.198 18.110 8.860 1.00 40.59 162 GLN A C 1
ATOM 1231 O O . GLN A 1 162 ? -15.315 18.086 7.637 1.00 40.59 162 GLN A O 1
ATOM 1236 N N . GLY A 1 163 ? -16.217 18.430 9.661 1.00 36.75 163 GLY A N 1
ATOM 1237 C CA . GLY A 1 163 ? -17.362 19.195 9.211 1.00 36.75 163 GLY A CA 1
ATOM 1238 C C . GLY A 1 163 ? -16.823 20.480 8.608 1.00 36.75 163 GLY A C 1
ATOM 1239 O O . GLY A 1 163 ? -15.851 21.039 9.113 1.00 36.75 163 GLY A O 1
ATOM 1240 N N . SER A 1 164 ? -17.405 20.897 7.492 1.00 39.91 164 SER A N 1
ATOM 1241 C CA . SER A 1 164 ? -17.165 22.196 6.883 1.00 39.91 164 SER A CA 1
ATOM 1242 C C . SER A 1 164 ? -17.322 23.293 7.937 1.00 39.91 164 SER A C 1
ATOM 1244 O O . SER A 1 164 ? -18.431 23.767 8.179 1.00 39.91 164 SER A O 1
ATOM 1246 N N . GLU A 1 165 ? -16.232 23.678 8.593 1.00 37.28 165 GLU A N 1
ATOM 1247 C CA . GLU A 1 165 ? -16.192 24.907 9.361 1.00 37.28 165 GLU A CA 1
ATOM 1248 C C . GLU A 1 165 ? -16.231 26.025 8.324 1.00 37.28 165 GLU A C 1
ATOM 1250 O O . GLU A 1 165 ? -15.270 26.288 7.599 1.00 37.28 165 GLU A O 1
ATOM 1255 N N . SER A 1 166 ? -17.417 26.614 8.182 1.00 38.69 166 SER A N 1
ATOM 1256 C CA . SER A 1 166 ? -17.595 27.924 7.587 1.00 38.69 166 SER A CA 1
ATOM 1257 C C . SER A 1 166 ? -16.617 28.873 8.267 1.00 38.69 166 SER A C 1
ATOM 1259 O O . SER A 1 166 ? -16.770 29.193 9.445 1.00 38.69 166 SER A O 1
ATOM 1261 N N . ILE A 1 167 ? -15.600 29.297 7.520 1.00 39.12 167 ILE A N 1
ATOM 1262 C CA . ILE A 1 167 ? -14.785 30.451 7.876 1.00 39.12 167 ILE A CA 1
ATOM 1263 C C . ILE A 1 167 ? -15.730 31.651 7.783 1.00 39.12 167 ILE A C 1
ATOM 1265 O O . ILE A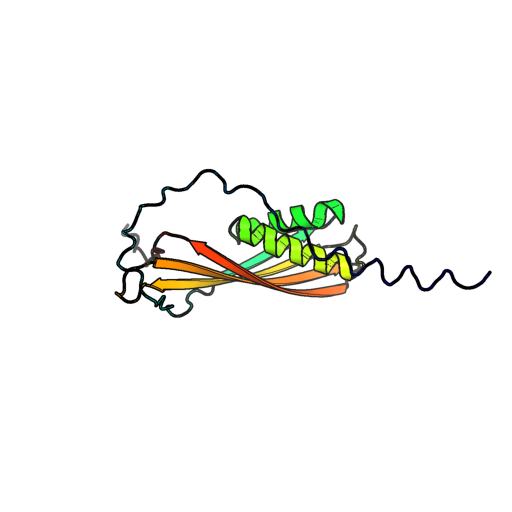 1 167 ? -15.985 32.156 6.689 1.00 39.12 167 ILE A O 1
ATOM 1269 N N . GLU A 1 168 ? -16.315 32.056 8.909 1.00 37.94 168 GLU A N 1
ATOM 1270 C CA . GLU A 1 168 ? -16.892 33.391 9.021 1.00 37.94 168 GLU A CA 1
ATOM 1271 C C . GLU A 1 168 ? -15.722 34.384 9.045 1.00 37.94 168 GLU A C 1
ATOM 1273 O O . GLU A 1 168 ? -14.869 34.337 9.935 1.00 37.94 168 GLU A O 1
ATOM 1278 N N . LEU A 1 169 ? -15.645 35.194 7.985 1.00 37.41 169 LEU A N 1
ATOM 1279 C CA . LEU A 1 169 ? -14.759 36.353 7.857 1.00 37.41 169 LEU A CA 1
ATOM 1280 C C . LEU A 1 169 ? -15.305 37.538 8.655 1.00 37.41 169 LEU A C 1
ATOM 1282 O O . LEU A 1 169 ? -16.538 37.752 8.604 1.00 37.41 169 LEU A O 1
#

Sequence (169 aa):
MKKLISSLIVLVMITTFMTGSVFAAAPGEPTESFDADTRASGITYGPWFGNGNESWSTDIKSLASATSTITGAISFCLPPSAARSIGGEISGALSAIAIAWPDCYTYGTVQKEYREAHYSDGTFAYFQSHYTVKAYAVSNGKTTYLGTFHEYYEGSYPMRLQGSESIEL

Secondary structure (DSSP, 8-state):
----SSSSSSTTSSSSS-------PPSPP------GGG-SS-PEEPPPEEEEEEEEEEEE--HHHHHHHHHHHHTTTS-HHHHHHHHHHHHHHHHHTT--GGGEEEEEEEEEEEEEEE-TTS-EEEEEEEEEEEEEEEETTEEEEEEEEEEEEEESS------------

Organism: NCBI:txid169435

Foldseek 3Di:
DPDPPPPPVVVVPPPPDDPPPPDDDDPDDDPPDDDPPQQPDDWDKDDKDDWDKDKWKDAFQDLVCQLVGQLVRCVVPDPSVQSNVVSVLLSVLVVVVPADRRQKMKMWMKTKIKIWIAGPVRHTAWMKIKIWIWMWMDGPNDIDTSDIDIDMDIGGDDDPPPDPPPPDD

pLDDT: mean 71.64, std 22.68, range [28.5, 95.62]